Protein AF-A0AAD7PPI8-F1 (afdb_monomer_lite)

Foldseek 3Di:
DVPAAEEEEEAPPDPDDDDDPRYYYDHDDDDLPPVCPVVVLVVSVVVVLVVVVVVCVVDVDDQDAEDEDEPLDDDPDDPPVVCVVPVGYYYYYYYNPDPPDDND

pLDDT: mean 76.01, std 12.92, range [40.44, 92.88]

Sequence (104 aa):
MPQSNVVILTDPASDLSVQRNRVSVYPIRGEYSRDKLMLQRIRSYITFLERRLEEISQENGSITHYIFTDSDIAVVDNLGQIFHNYPNFHLALTFRNNKAQPLN

Structure (mmCIF, N/CA/C/O backbone):
data_AF-A0AAD7PPI8-F1
#
_entry.id   AF-A0AAD7PPI8-F1
#
loop_
_atom_site.group_PDB
_atom_site.id
_atom_site.type_symbol
_atom_site.label_atom_id
_atom_site.label_alt_id
_atom_site.label_comp_id
_atom_site.label_asym_id
_atom_site.label_entity_id
_atom_site.label_seq_id
_atom_site.pdbx_PDB_ins_code
_atom_site.Cartn_x
_atom_site.Cartn_y
_atom_site.Cartn_z
_atom_site.occupancy
_atom_site.B_iso_or_equiv
_atom_site.auth_seq_id
_atom_site.auth_comp_id
_atom_site.auth_asym_id
_atom_site.auth_atom_id
_atom_site.pdbx_PDB_model_num
ATOM 1 N N . MET A 1 1 ? -10.115 -12.299 6.519 1.00 57.16 1 MET A N 1
ATOM 2 C CA . MET A 1 1 ? -10.072 -11.023 7.267 1.00 57.16 1 MET A CA 1
ATOM 3 C C . MET A 1 1 ? -11.447 -10.356 7.227 1.00 57.16 1 MET A C 1
ATOM 5 O O . MET A 1 1 ? -11.746 -9.653 6.270 1.00 57.16 1 MET A O 1
ATOM 9 N N . PRO A 1 2 ? -12.335 -10.620 8.195 1.00 54.81 2 PRO A N 1
ATOM 10 C CA . PRO A 1 2 ? -13.723 -10.166 8.110 1.00 54.81 2 PRO A CA 1
ATOM 11 C C . PRO A 1 2 ? -13.949 -8.681 8.451 1.00 54.81 2 PRO A C 1
ATOM 13 O O . PRO A 1 2 ? -15.071 -8.224 8.253 1.00 54.81 2 PRO A O 1
ATOM 16 N N . GLN A 1 3 ? -12.938 -7.916 8.891 1.00 64.62 3 GLN A N 1
ATOM 17 C CA . GLN A 1 3 ? -13.056 -6.467 9.176 1.00 64.62 3 GLN A CA 1
ATOM 18 C C . GLN A 1 3 ? -11.930 -5.594 8.584 1.00 64.62 3 GLN A C 1
ATOM 20 O O . GLN A 1 3 ? -12.080 -4.380 8.482 1.00 64.62 3 GLN A O 1
ATOM 25 N N . SER A 1 4 ? -10.811 -6.180 8.156 1.00 69.44 4 SER A N 1
ATOM 26 C CA . SER A 1 4 ? -9.668 -5.422 7.636 1.00 69.44 4 SER A CA 1
ATOM 27 C C . SER A 1 4 ? -9.926 -4.866 6.233 1.00 69.44 4 SER A C 1
ATOM 29 O O . SER A 1 4 ? -10.425 -5.578 5.359 1.00 69.44 4 SER A O 1
ATOM 31 N N . ASN A 1 5 ? -9.515 -3.617 6.004 1.00 79.25 5 ASN A N 1
ATOM 32 C CA . ASN A 1 5 ? -9.344 -3.050 4.672 1.00 79.25 5 ASN A CA 1
ATOM 33 C C . ASN A 1 5 ? -7.941 -3.352 4.134 1.00 79.25 5 ASN A C 1
ATOM 35 O O . ASN A 1 5 ? -6.960 -3.396 4.884 1.00 79.25 5 ASN A O 1
ATOM 39 N N . VAL A 1 6 ? -7.868 -3.526 2.820 1.00 82.06 6 VAL A N 1
ATOM 40 C CA . VAL A 1 6 ? -6.633 -3.560 2.046 1.00 82.06 6 VAL A CA 1
ATOM 41 C C . VAL A 1 6 ? -6.403 -2.170 1.461 1.00 82.06 6 VAL A C 1
ATOM 43 O O . VAL A 1 6 ? -7.284 -1.575 0.838 1.00 82.06 6 VAL A O 1
ATOM 46 N N . VAL A 1 7 ? -5.205 -1.653 1.666 1.00 87.50 7 VAL A N 1
ATOM 47 C CA . VAL A 1 7 ? -4.736 -0.361 1.178 1.00 87.50 7 VAL A CA 1
ATOM 48 C C . VAL A 1 7 ? -3.619 -0.647 0.187 1.00 87.50 7 VAL A C 1
ATOM 50 O O . VAL A 1 7 ? -2.682 -1.361 0.518 1.00 87.50 7 VAL A O 1
ATOM 53 N N . ILE A 1 8 ? -3.703 -0.110 -1.021 1.00 88.00 8 ILE A N 1
ATOM 54 C CA . ILE A 1 8 ? -2.692 -0.283 -2.061 1.00 88.00 8 ILE A CA 1
ATOM 55 C C . ILE A 1 8 ? -1.987 1.053 -2.273 1.00 88.00 8 ILE A C 1
ATOM 57 O O . ILE A 1 8 ? -2.593 1.985 -2.787 1.00 88.00 8 ILE A O 1
ATOM 61 N N . LEU A 1 9 ? -0.714 1.146 -1.898 1.00 89.38 9 LEU A N 1
ATOM 62 C CA . LEU A 1 9 ? 0.134 2.303 -2.173 1.00 89.38 9 LEU A CA 1
ATOM 63 C C . LEU A 1 9 ? 0.753 2.139 -3.560 1.00 89.38 9 LEU A C 1
ATOM 65 O O . LEU A 1 9 ? 1.424 1.136 -3.818 1.00 89.38 9 LEU A O 1
ATOM 69 N N . THR A 1 10 ? 0.528 3.103 -4.448 1.00 87.81 10 THR A N 1
ATOM 70 C CA . THR A 1 10 ? 0.970 3.012 -5.846 1.00 87.81 10 THR A CA 1
ATOM 71 C C . THR A 1 10 ? 1.470 4.347 -6.384 1.00 87.81 10 THR A C 1
ATOM 73 O O . THR A 1 10 ? 1.228 5.403 -5.805 1.00 87.81 10 THR A O 1
ATOM 76 N N . ASP A 1 11 ? 2.162 4.293 -7.513 1.00 88.56 11 ASP A N 1
ATOM 77 C CA . ASP A 1 11 ? 2.527 5.465 -8.300 1.00 88.56 11 ASP A CA 1
ATOM 78 C C . ASP A 1 11 ? 1.261 6.134 -8.880 1.00 88.56 11 ASP A C 1
ATOM 80 O O . ASP A 1 11 ? 0.424 5.440 -9.467 1.00 88.56 11 ASP A O 1
ATOM 84 N N . PRO A 1 12 ? 1.099 7.463 -8.771 1.00 87.44 12 PRO A N 1
ATOM 85 C CA . PRO A 1 12 ? 0.020 8.199 -9.420 1.00 87.44 12 PRO A CA 1
ATOM 86 C C . PRO A 1 12 ? -0.065 7.989 -10.937 1.00 87.44 12 PRO A C 1
ATOM 88 O O . PRO A 1 12 ? -1.147 8.135 -11.494 1.00 87.44 12 PRO A O 1
ATOM 91 N N . ALA A 1 13 ? 1.049 7.664 -11.600 1.00 86.12 13 ALA A N 1
ATOM 92 C CA . ALA A 1 13 ? 1.084 7.354 -13.029 1.00 86.12 13 ALA A CA 1
ATOM 93 C C . ALA A 1 13 ? 0.671 5.905 -13.350 1.00 86.12 13 ALA A C 1
ATOM 95 O O . ALA A 1 13 ? 0.622 5.520 -14.518 1.00 86.12 13 ALA A O 1
ATOM 96 N N . SER A 1 14 ? 0.404 5.075 -12.336 1.00 79.75 14 SER A N 1
ATOM 97 C CA . SER A 1 14 ? -0.133 3.732 -12.545 1.00 79.75 14 SER A CA 1
ATOM 98 C C . SER A 1 14 ? -1.622 3.793 -12.900 1.00 79.75 14 SER A C 1
ATOM 100 O O . SER A 1 14 ? -2.416 4.375 -12.165 1.00 79.75 14 SER A O 1
ATOM 102 N N . ASP A 1 15 ? -2.030 3.106 -13.969 1.00 75.56 15 ASP A N 1
ATOM 103 C CA . ASP A 1 15 ? -3.448 2.907 -14.328 1.00 75.56 15 ASP A CA 1
ATOM 104 C C . ASP A 1 15 ? -4.143 1.861 -13.427 1.00 75.56 15 ASP A C 1
ATOM 106 O O . ASP A 1 15 ? -5.039 1.122 -13.849 1.00 75.56 15 ASP A O 1
ATOM 110 N N . LEU A 1 16 ? -3.709 1.737 -12.168 1.00 77.75 16 LEU A N 1
ATOM 111 C CA . LEU A 1 16 ? -4.231 0.735 -11.250 1.00 77.75 16 LEU A CA 1
ATOM 112 C C . LEU A 1 16 ? -5.616 1.151 -10.742 1.00 77.75 16 LEU A C 1
ATOM 114 O O . LEU A 1 16 ? -5.754 1.821 -9.719 1.00 77.75 16 LEU A O 1
ATOM 118 N N . SER A 1 17 ? -6.654 0.698 -11.441 1.00 74.56 17 SER A N 1
ATOM 119 C CA . SER A 1 17 ? -8.035 0.773 -10.967 1.00 74.56 17 SER A CA 1
ATOM 120 C C . SER A 1 17 ? -8.455 -0.563 -10.351 1.00 74.56 17 SER A C 1
ATOM 122 O O . SER A 1 17 ? -8.414 -1.615 -10.987 1.00 74.56 17 SER A O 1
ATOM 124 N N . VAL A 1 18 ? -8.844 -0.536 -9.075 1.00 78.38 18 VAL A N 1
ATOM 125 C CA . VAL A 1 18 ? -9.374 -1.710 -8.370 1.00 78.38 18 VAL A CA 1
ATOM 126 C C . VAL A 1 18 ? -10.710 -1.336 -7.748 1.00 78.38 18 VAL A C 1
ATOM 128 O O . VAL A 1 18 ? -10.766 -0.529 -6.826 1.00 78.38 18 VAL A O 1
ATOM 131 N N . GLN A 1 19 ? -11.788 -1.953 -8.231 1.00 73.06 19 GLN A N 1
ATOM 132 C CA . GLN A 1 19 ? -13.110 -1.871 -7.613 1.00 73.06 19 GLN A CA 1
ATOM 133 C C . GLN A 1 19 ? -13.412 -3.190 -6.905 1.00 73.06 19 GLN A C 1
ATOM 135 O O . GLN A 1 19 ? -13.925 -4.140 -7.495 1.00 73.06 19 GLN A O 1
ATOM 140 N N . ARG A 1 20 ? -13.034 -3.276 -5.628 1.00 79.56 20 ARG A N 1
ATOM 141 C CA . ARG A 1 20 ? -13.359 -4.406 -4.749 1.00 79.56 20 ARG A CA 1
ATOM 142 C C . ARG A 1 20 ? -13.736 -3.889 -3.369 1.00 79.56 20 ARG A C 1
ATOM 144 O O . ARG A 1 20 ? -13.143 -2.930 -2.883 1.00 79.56 20 ARG A O 1
ATOM 151 N N . ASN A 1 21 ? -14.697 -4.554 -2.726 1.00 76.69 21 ASN A N 1
ATOM 152 C CA . ASN A 1 21 ? -15.092 -4.215 -1.361 1.00 76.69 21 ASN A CA 1
ATOM 153 C C . ASN A 1 21 ? -13.877 -4.233 -0.431 1.00 76.69 21 ASN A C 1
ATOM 155 O O . ASN A 1 21 ? -13.109 -5.196 -0.439 1.00 76.69 21 ASN A O 1
ATOM 159 N N . ARG A 1 22 ? -13.747 -3.178 0.386 1.00 78.12 22 ARG A N 1
ATOM 160 C CA . ARG A 1 22 ? -12.677 -3.010 1.385 1.00 78.12 22 ARG A CA 1
ATOM 161 C C . ARG A 1 22 ? -11.266 -2.944 0.803 1.00 78.12 22 ARG A C 1
ATOM 163 O O . ARG A 1 22 ? -10.300 -3.137 1.534 1.00 78.12 22 ARG A O 1
ATOM 170 N N . VAL A 1 23 ? -11.134 -2.660 -0.492 1.00 84.06 23 VAL A N 1
ATOM 171 C CA . VAL A 1 23 ? -9.853 -2.341 -1.125 1.00 84.06 23 VAL A CA 1
ATOM 172 C C . VAL A 1 23 ? -9.848 -0.864 -1.487 1.00 84.06 23 VAL A C 1
ATOM 174 O O . VAL A 1 23 ? -10.814 -0.349 -2.040 1.00 84.06 23 VAL A O 1
ATOM 177 N N . SER A 1 24 ? -8.757 -0.182 -1.168 1.00 86.81 24 SER A N 1
ATOM 178 C CA . SER A 1 24 ? -8.571 1.243 -1.424 1.00 86.81 24 SER A CA 1
ATOM 179 C C . SER A 1 24 ? -7.204 1.474 -2.053 1.00 86.81 24 SER A C 1
ATOM 181 O O . SER A 1 24 ? -6.221 0.866 -1.636 1.00 86.81 24 SER A O 1
ATOM 183 N N . VAL A 1 25 ? -7.142 2.321 -3.079 1.00 86.62 25 VAL A N 1
ATOM 184 C CA . VAL A 1 25 ? -5.896 2.666 -3.773 1.00 86.62 25 VAL A CA 1
ATOM 185 C C . VAL A 1 25 ? -5.474 4.067 -3.347 1.00 86.62 25 VAL A C 1
ATOM 187 O O . VAL A 1 25 ? -6.271 5.001 -3.388 1.00 86.62 25 VAL A O 1
ATOM 190 N N . TYR A 1 26 ? -4.220 4.201 -2.937 1.00 88.50 26 TYR A N 1
ATOM 191 C CA . TYR A 1 26 ? -3.607 5.431 -2.464 1.00 88.50 26 TYR A CA 1
ATOM 192 C C . TYR A 1 26 ? -2.410 5.776 -3.355 1.00 88.50 26 TYR A C 1
ATOM 194 O O . TYR A 1 26 ? -1.340 5.176 -3.217 1.00 88.50 26 TYR A O 1
ATOM 202 N N . PRO A 1 27 ? -2.573 6.732 -4.283 1.00 89.38 27 PRO A N 1
ATOM 203 C CA . PRO A 1 27 ? -1.468 7.206 -5.098 1.00 89.38 27 PRO A CA 1
ATOM 204 C C . PRO A 1 27 ? -0.513 8.053 -4.245 1.00 89.38 27 PRO A C 1
ATOM 206 O O . PRO A 1 27 ? -0.937 9.007 -3.590 1.00 89.38 27 PRO A O 1
ATOM 209 N N . ILE A 1 28 ? 0.780 7.727 -4.265 1.00 89.81 28 ILE A N 1
ATOM 210 C CA . ILE A 1 28 ? 1.826 8.448 -3.533 1.00 89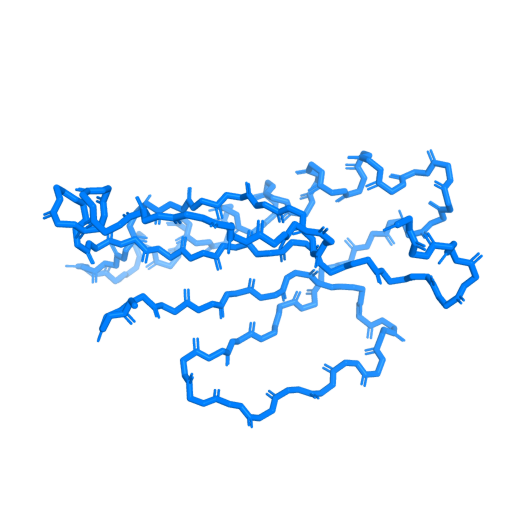.81 28 ILE A CA 1
ATOM 211 C C . ILE A 1 28 ? 2.868 8.966 -4.513 1.00 89.81 28 ILE A C 1
ATOM 213 O O . ILE A 1 28 ? 3.491 8.214 -5.250 1.00 89.81 28 ILE A O 1
ATOM 217 N N . ARG A 1 29 ? 3.084 10.281 -4.522 1.00 91.75 29 ARG A N 1
ATOM 218 C CA . ARG A 1 29 ? 4.102 10.889 -5.385 1.00 91.75 29 ARG A CA 1
ATOM 219 C C . ARG A 1 29 ? 5.506 10.466 -4.948 1.00 91.75 29 ARG A C 1
ATOM 221 O O . ARG A 1 29 ? 5.797 10.382 -3.757 1.00 91.75 29 ARG A O 1
ATOM 228 N N . GLY A 1 30 ? 6.394 10.277 -5.915 1.00 90.44 30 GLY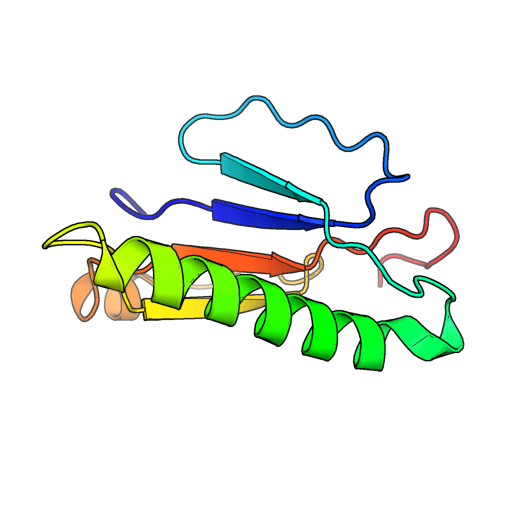 A N 1
ATOM 229 C CA . GLY A 1 30 ? 7.816 10.080 -5.660 1.00 90.44 30 GLY A CA 1
ATOM 230 C C . GLY A 1 30 ? 8.538 9.462 -6.846 1.00 90.44 30 GLY A C 1
ATOM 231 O O . GLY A 1 30 ? 8.082 9.581 -7.981 1.00 90.44 30 GLY A O 1
ATOM 232 N N . GLU A 1 31 ? 9.681 8.836 -6.580 1.00 90.00 31 GLU A N 1
ATOM 233 C CA . GLU A 1 31 ? 10.587 8.342 -7.615 1.00 90.00 31 GLU A CA 1
ATOM 234 C C . GLU A 1 31 ? 10.484 6.822 -7.756 1.00 90.00 31 GLU A C 1
ATOM 236 O O . GLU A 1 31 ? 11.027 6.060 -6.959 1.00 90.00 31 GLU A O 1
ATOM 241 N N . TYR A 1 32 ? 9.777 6.378 -8.793 1.00 87.00 32 TYR A N 1
ATOM 242 C CA . TYR A 1 32 ? 9.535 4.960 -9.073 1.00 87.00 32 TYR A CA 1
ATOM 243 C C . TYR A 1 32 ? 10.546 4.359 -10.064 1.00 87.00 32 TYR A C 1
ATOM 245 O O . TYR A 1 32 ? 10.291 3.316 -10.672 1.00 87.00 32 TYR A O 1
ATOM 253 N N . SER A 1 33 ? 11.717 4.989 -10.226 1.00 86.06 33 SER A N 1
ATOM 254 C CA . SER A 1 33 ? 12.809 4.394 -10.998 1.00 86.06 33 SER A CA 1
ATOM 255 C C . SER A 1 33 ? 13.274 3.096 -10.332 1.00 86.06 33 SER A C 1
ATOM 257 O O . SER A 1 33 ? 13.239 2.938 -9.108 1.00 86.06 33 SER A O 1
ATOM 259 N N . ARG A 1 34 ? 13.700 2.128 -11.148 1.00 81.56 34 ARG A N 1
ATOM 260 C CA . ARG A 1 34 ? 13.982 0.754 -10.701 1.00 81.56 34 ARG A CA 1
ATOM 261 C C . ARG A 1 34 ? 14.993 0.688 -9.551 1.00 81.56 34 ARG A C 1
ATOM 263 O O . ARG A 1 34 ? 14.833 -0.129 -8.650 1.00 81.56 34 ARG A O 1
ATOM 270 N N . ASP A 1 35 ? 16.010 1.539 -9.579 1.00 85.62 35 ASP A N 1
ATOM 271 C CA . ASP A 1 35 ? 17.074 1.633 -8.576 1.00 85.62 35 ASP A CA 1
ATOM 272 C C . ASP A 1 35 ? 16.631 2.321 -7.270 1.00 85.62 35 ASP A C 1
ATOM 274 O O . ASP A 1 35 ? 17.315 2.212 -6.252 1.00 85.62 35 ASP A O 1
ATOM 278 N N . LYS A 1 36 ? 15.473 2.994 -7.268 1.00 87.50 36 LYS A N 1
ATOM 279 C CA . LYS A 1 36 ? 14.942 3.744 -6.121 1.00 87.50 36 LYS A CA 1
ATOM 280 C C . LYS A 1 36 ? 13.733 3.097 -5.459 1.00 87.50 36 LYS A C 1
ATOM 282 O O . LYS A 1 36 ? 13.344 3.545 -4.384 1.00 87.50 36 LYS A O 1
ATOM 287 N N . LEU A 1 37 ? 13.178 2.017 -6.016 1.00 85.00 37 LEU A N 1
ATOM 288 C CA . LEU A 1 37 ? 11.930 1.405 -5.534 1.00 85.00 37 LEU A CA 1
ATOM 289 C C . LEU A 1 37 ? 11.935 1.048 -4.041 1.00 85.00 37 LEU A C 1
ATOM 291 O O . LEU A 1 37 ? 10.939 1.283 -3.364 1.00 85.00 37 LEU A O 1
ATOM 295 N N . MET A 1 38 ? 13.044 0.534 -3.498 1.00 84.94 38 MET A N 1
ATOM 296 C CA . MET A 1 38 ? 13.136 0.215 -2.064 1.00 84.94 38 MET A CA 1
ATOM 297 C C . MET A 1 38 ? 13.059 1.468 -1.185 1.00 84.94 38 MET A C 1
ATOM 299 O O . MET A 1 38 ? 12.377 1.478 -0.161 1.00 84.94 38 MET A O 1
ATOM 303 N N . LEU A 1 39 ? 13.725 2.546 -1.601 1.00 89.31 39 LEU A N 1
ATOM 304 C CA . LEU A 1 39 ? 13.673 3.820 -0.892 1.00 89.31 39 LEU A CA 1
ATOM 305 C C . LEU A 1 39 ? 12.295 4.473 -1.047 1.00 89.31 39 LEU A C 1
ATOM 307 O O . LEU A 1 39 ? 11.729 4.960 -0.070 1.00 89.31 39 LEU A O 1
ATOM 311 N N . GLN A 1 40 ? 11.734 4.443 -2.256 1.00 89.00 40 GLN A N 1
ATOM 312 C CA . GLN A 1 40 ? 10.401 4.960 -2.543 1.00 89.00 40 GLN A CA 1
ATOM 313 C C . GLN A 1 40 ? 9.321 4.209 -1.764 1.00 89.00 40 GLN A C 1
ATOM 315 O O . GLN A 1 40 ? 8.360 4.823 -1.306 1.00 89.00 40 GLN A O 1
ATOM 320 N N . ARG A 1 41 ? 9.493 2.904 -1.542 1.00 86.38 41 ARG A N 1
ATOM 321 C CA . ARG A 1 41 ? 8.620 2.092 -0.690 1.00 86.38 41 ARG A CA 1
ATOM 322 C C . ARG A 1 41 ? 8.597 2.607 0.747 1.00 86.38 41 ARG A C 1
ATOM 324 O O . ARG A 1 41 ? 7.519 2.866 1.272 1.00 86.38 41 ARG A O 1
ATOM 331 N N . ILE A 1 42 ? 9.764 2.809 1.362 1.00 90.00 42 ILE A N 1
ATOM 332 C CA . ILE A 1 42 ? 9.857 3.340 2.734 1.00 90.00 42 ILE A CA 1
ATOM 333 C C . ILE A 1 42 ? 9.244 4.743 2.807 1.00 90.00 42 ILE A C 1
ATOM 335 O O . ILE A 1 42 ? 8.449 5.017 3.702 1.00 90.00 42 ILE A O 1
ATOM 339 N N . ARG A 1 43 ? 9.542 5.608 1.828 1.00 92.25 43 ARG A N 1
ATOM 340 C CA . ARG A 1 43 ? 8.926 6.942 1.720 1.00 92.25 43 ARG A CA 1
ATOM 341 C C . ARG A 1 43 ? 7.405 6.860 1.625 1.00 92.25 43 ARG A C 1
ATOM 343 O O . ARG A 1 43 ? 6.715 7.601 2.310 1.00 92.25 43 ARG A O 1
ATOM 350 N N . SER A 1 44 ? 6.893 5.913 0.843 1.00 90.88 44 SER A N 1
ATOM 351 C CA . SER A 1 44 ? 5.456 5.680 0.697 1.00 90.88 44 SER A CA 1
ATOM 352 C C . SER A 1 44 ? 4.803 5.272 2.016 1.00 90.88 44 SER A C 1
ATOM 354 O O . SER A 1 44 ? 3.735 5.780 2.345 1.00 90.88 44 SER A O 1
ATOM 356 N N . TYR A 1 45 ? 5.451 4.408 2.803 1.00 91.31 45 TYR A N 1
ATOM 357 C CA . TYR A 1 45 ? 4.958 4.042 4.132 1.00 91.31 45 TYR A CA 1
ATOM 358 C C . TYR A 1 45 ? 4.925 5.234 5.085 1.00 91.31 45 TYR A C 1
ATOM 360 O O . TYR A 1 45 ? 3.920 5.424 5.762 1.00 91.31 45 TYR A O 1
ATOM 368 N N . ILE A 1 46 ? 5.974 6.059 5.097 1.00 92.06 46 ILE A N 1
ATOM 369 C CA . ILE A 1 46 ? 6.031 7.264 5.934 1.00 92.06 46 ILE A CA 1
ATOM 370 C C . ILE A 1 46 ? 4.899 8.225 5.556 1.00 92.06 46 ILE A C 1
ATOM 372 O O . ILE A 1 46 ? 4.076 8.544 6.405 1.00 92.06 46 ILE A O 1
ATOM 376 N N . THR A 1 47 ? 4.783 8.596 4.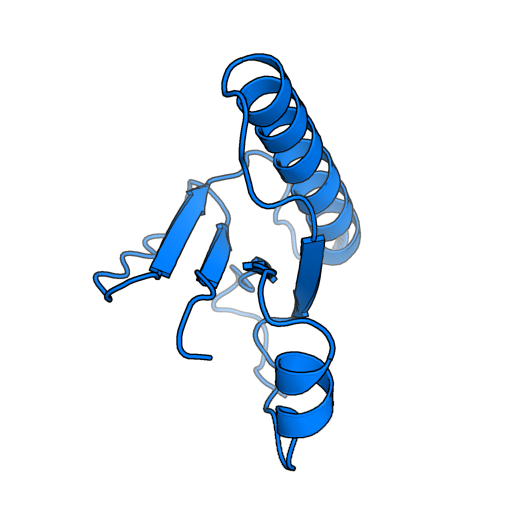277 1.00 92.88 47 THR A N 1
ATOM 377 C CA . THR A 1 47 ? 3.733 9.513 3.801 1.00 92.88 47 THR A CA 1
ATOM 378 C C . THR A 1 47 ? 2.327 8.984 4.082 1.00 92.88 47 THR A C 1
ATOM 380 O O . THR A 1 47 ? 1.426 9.744 4.434 1.00 92.88 47 THR A O 1
ATOM 383 N N . PHE A 1 48 ? 2.116 7.674 3.939 1.00 91.06 48 PHE A N 1
ATOM 384 C CA . PHE A 1 48 ? 0.845 7.054 4.295 1.00 91.06 48 PHE A CA 1
ATOM 385 C C . PHE A 1 48 ? 0.552 7.178 5.795 1.00 91.06 48 PHE A C 1
ATOM 387 O O . PHE A 1 48 ? -0.551 7.574 6.165 1.00 91.06 48 PHE A O 1
ATOM 394 N N . LEU A 1 49 ? 1.523 6.856 6.653 1.00 90.50 49 LEU A N 1
ATOM 395 C CA . LEU A 1 49 ? 1.360 6.910 8.106 1.00 90.50 49 LEU A CA 1
ATOM 396 C C . LEU A 1 49 ? 1.152 8.336 8.619 1.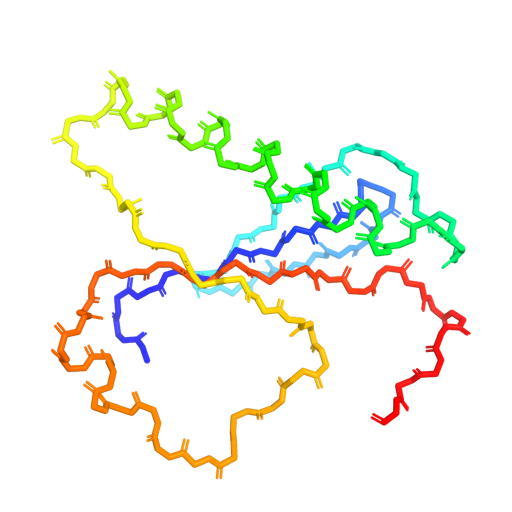00 90.50 49 LEU A C 1
ATOM 398 O O . LEU A 1 49 ? 0.311 8.525 9.491 1.00 90.50 49 LEU A O 1
ATOM 402 N N . GLU A 1 50 ? 1.853 9.328 8.067 1.00 91.62 50 GLU A N 1
ATOM 403 C CA . GLU A 1 50 ? 1.662 10.748 8.396 1.00 91.62 50 GLU A CA 1
ATOM 404 C C . GLU A 1 50 ? 0.220 11.185 8.119 1.00 91.62 50 GLU A C 1
ATOM 406 O O . GLU A 1 50 ? -0.456 11.706 9.004 1.00 91.62 50 GLU A O 1
ATOM 411 N N . ARG A 1 51 ? -0.302 10.869 6.928 1.00 88.69 51 ARG A N 1
ATOM 412 C CA . ARG A 1 51 ? -1.689 11.185 6.570 1.00 88.69 51 ARG A CA 1
ATOM 413 C C . ARG A 1 51 ? -2.696 10.469 7.466 1.00 88.69 51 ARG A C 1
ATOM 415 O O . ARG A 1 51 ? -3.687 11.063 7.878 1.00 88.69 51 ARG A O 1
ATOM 422 N N . ARG A 1 52 ? -2.451 9.194 7.786 1.00 86.19 52 ARG A N 1
ATOM 423 C CA . ARG A 1 52 ? -3.308 8.461 8.726 1.00 86.19 52 ARG A CA 1
ATOM 424 C C . ARG A 1 52 ? -3.287 9.104 10.102 1.00 86.19 52 ARG A C 1
ATOM 426 O O . ARG A 1 52 ? -4.352 9.263 10.675 1.00 86.19 52 ARG A O 1
ATOM 433 N N . LEU A 1 53 ? -2.121 9.504 10.608 1.00 86.62 53 LEU A N 1
ATOM 434 C CA . LEU A 1 53 ? -1.986 10.163 11.907 1.00 86.62 53 LEU A CA 1
ATOM 435 C C . LEU A 1 53 ? -2.818 11.451 11.987 1.00 86.62 53 LEU A C 1
ATOM 437 O O . LEU A 1 53 ? -3.478 11.685 13.001 1.00 86.62 53 LEU A O 1
ATOM 441 N N . GLU A 1 54 ? -2.835 12.251 10.919 1.00 86.12 54 GLU A N 1
ATOM 442 C CA . GLU A 1 54 ? -3.691 13.440 10.819 1.00 86.12 54 GLU A CA 1
ATOM 443 C C . GLU A 1 54 ? -5.182 13.073 10.890 1.00 86.12 54 GLU A C 1
ATOM 445 O O . GLU A 1 54 ? -5.921 13.677 11.665 1.00 86.12 54 GLU A O 1
ATOM 450 N N . GLU A 1 55 ? -5.614 12.044 10.151 1.00 83.38 55 GLU A N 1
ATOM 451 C CA . GLU A 1 55 ? -6.998 11.540 10.164 1.00 83.38 55 GLU A CA 1
ATOM 452 C C . GLU A 1 55 ? -7.409 11.031 11.560 1.00 83.38 55 GLU A C 1
ATOM 454 O O . GLU A 1 55 ? -8.482 11.377 12.050 1.00 83.38 55 GLU A O 1
ATOM 459 N N . ILE A 1 56 ? -6.542 10.274 12.250 1.00 81.62 56 ILE A N 1
ATOM 460 C CA . ILE A 1 56 ? -6.790 9.801 13.630 1.00 81.62 56 ILE A CA 1
ATOM 461 C C . ILE A 1 56 ? -6.932 10.977 14.596 1.00 81.62 56 ILE A C 1
ATOM 463 O O . ILE A 1 56 ? -7.758 10.947 15.502 1.00 81.62 56 ILE A O 1
ATOM 467 N N . SER A 1 57 ? -6.123 12.018 14.411 1.00 76.06 57 SER A N 1
ATOM 468 C CA . SER A 1 57 ? -6.155 13.194 15.282 1.00 76.06 57 SER A CA 1
ATOM 469 C C . SER A 1 57 ? -7.446 14.004 15.120 1.00 76.06 57 SER A C 1
ATOM 471 O O . SER A 1 57 ? -7.811 14.754 16.024 1.00 76.06 57 SER A O 1
ATOM 473 N N . GLN A 1 58 ? -8.134 13.859 13.983 1.00 75.44 58 GLN A N 1
ATOM 474 C CA . GLN A 1 58 ? -9.403 14.527 13.688 1.00 75.44 58 GLN A CA 1
ATOM 475 C C . GLN A 1 58 ? -10.636 13.656 13.989 1.00 75.44 58 GLN A C 1
ATOM 477 O O . GLN A 1 58 ? -11.687 14.199 14.328 1.00 75.44 58 GLN A O 1
ATOM 482 N N . GLU A 1 59 ? -10.526 12.325 13.908 1.00 67.00 59 GLU A N 1
ATOM 483 C CA . GLU A 1 59 ? -11.637 11.386 14.106 1.00 67.00 59 GLU A CA 1
ATOM 484 C C . GLU A 1 59 ? -11.387 10.425 15.280 1.00 67.00 59 GLU A C 1
ATOM 486 O O . GLU A 1 59 ? -10.446 9.633 15.293 1.00 67.00 59 GLU A O 1
ATOM 491 N N . ASN A 1 60 ? -12.292 10.456 16.264 1.00 53.72 60 ASN A N 1
ATOM 492 C CA . ASN A 1 60 ? -12.160 9.843 17.594 1.00 53.72 60 ASN A CA 1
ATOM 493 C C . ASN A 1 60 ? -12.293 8.296 17.631 1.00 53.72 60 ASN A C 1
ATOM 495 O O . ASN A 1 60 ? -12.910 7.739 18.540 1.00 53.72 60 ASN A O 1
ATOM 499 N N . GLY A 1 61 ? -11.749 7.576 16.645 1.00 58.28 61 GLY A N 1
ATOM 500 C CA . GLY A 1 61 ? -11.840 6.116 16.581 1.00 58.28 61 GLY A CA 1
ATOM 501 C C . GLY A 1 61 ? -11.455 5.528 15.229 1.00 58.28 61 GLY A C 1
ATOM 502 O O . GLY A 1 61 ? -12.302 4.969 14.537 1.00 58.28 61 GLY A O 1
ATOM 503 N N . SER A 1 62 ? -10.181 5.622 14.857 1.00 66.25 62 SER A N 1
ATOM 504 C CA . SER A 1 62 ? -9.659 5.010 13.632 1.00 66.25 62 SER A CA 1
ATOM 505 C C . SER A 1 62 ? -8.631 3.911 13.920 1.00 66.25 62 SER A C 1
ATOM 507 O O . SER A 1 62 ? -8.061 3.800 15.007 1.00 66.25 62 SER A O 1
ATOM 509 N N . ILE A 1 63 ? -8.450 3.019 12.943 1.00 66.38 63 ILE A N 1
ATOM 510 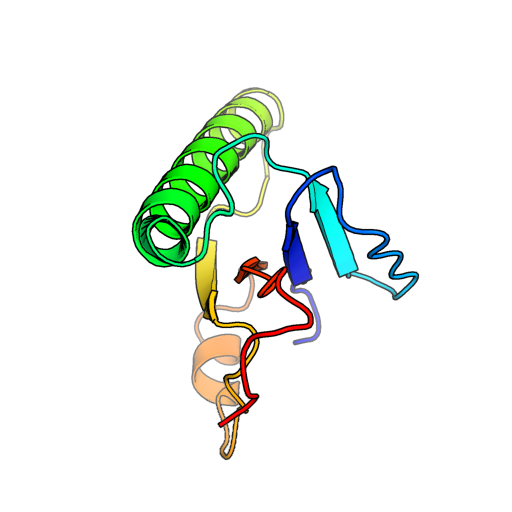C CA . ILE A 1 63 ? -7.562 1.858 13.040 1.00 66.38 63 ILE A CA 1
ATOM 511 C C . ILE A 1 63 ? -6.101 2.322 13.072 1.00 66.38 63 ILE A C 1
ATOM 513 O O . ILE A 1 63 ? -5.621 2.989 12.158 1.00 66.38 63 ILE A O 1
ATOM 517 N N . THR A 1 64 ? -5.385 1.920 14.122 1.00 73.25 64 THR A N 1
ATOM 518 C CA . THR A 1 64 ? -3.996 2.328 14.402 1.00 73.25 64 THR A CA 1
ATOM 519 C C . THR A 1 64 ? -2.949 1.283 14.013 1.00 73.25 64 THR A C 1
ATOM 521 O O . THR A 1 64 ? -1.753 1.558 14.069 1.00 73.25 64 THR A O 1
ATOM 524 N N . HIS A 1 65 ? -3.374 0.082 13.617 1.00 77.94 65 HIS A N 1
ATOM 525 C CA . HIS A 1 65 ? -2.474 -1.037 13.342 1.00 77.94 65 HIS A CA 1
ATOM 526 C C . HIS A 1 65 ? -2.414 -1.316 11.841 1.00 77.94 65 HIS A C 1
ATOM 528 O O . HIS A 1 65 ? -3.442 -1.575 11.210 1.00 77.94 65 HIS A O 1
ATOM 534 N N . TYR A 1 66 ? -1.201 -1.304 11.287 1.00 82.38 66 TYR A N 1
ATOM 535 C CA . TYR A 1 66 ? -0.941 -1.534 9.869 1.00 82.38 66 TYR A CA 1
ATOM 536 C C . TYR A 1 66 ? 0.108 -2.628 9.686 1.00 82.38 66 TYR A C 1
ATOM 538 O O . TYR A 1 66 ? 1.149 -2.611 10.339 1.00 82.38 66 TYR A O 1
ATOM 546 N N . ILE A 1 67 ? -0.153 -3.563 8.775 1.00 82.38 67 ILE A N 1
ATOM 547 C CA . ILE A 1 67 ? 0.851 -4.517 8.294 1.00 82.38 67 ILE A CA 1
ATOM 548 C C . ILE A 1 67 ? 1.316 -4.034 6.926 1.00 82.38 67 ILE A C 1
ATOM 550 O O . ILE A 1 67 ? 0.497 -3.899 6.018 1.00 82.38 67 ILE A O 1
ATOM 554 N N . PHE A 1 68 ? 2.616 -3.790 6.786 1.00 85.38 68 PHE A N 1
ATOM 555 C CA . PHE A 1 68 ? 3.234 -3.450 5.510 1.00 85.38 68 PHE A CA 1
ATOM 556 C C . PHE A 1 68 ? 3.818 -4.699 4.869 1.00 85.38 68 PHE A C 1
ATOM 558 O O . PHE A 1 68 ? 4.630 -5.389 5.481 1.00 85.38 68 PHE A O 1
ATOM 565 N N . THR A 1 69 ? 3.408 -4.989 3.640 1.00 81.50 69 THR A N 1
ATOM 566 C CA . THR A 1 69 ? 3.898 -6.156 2.905 1.00 81.50 69 THR A CA 1
ATOM 567 C C . THR A 1 69 ? 4.066 -5.843 1.425 1.00 81.50 69 THR A C 1
ATOM 569 O O . THR A 1 69 ? 3.471 -4.905 0.881 1.00 81.50 69 THR A O 1
ATOM 572 N N . ASP A 1 70 ? 4.893 -6.652 0.777 1.00 75.94 70 ASP A N 1
ATOM 573 C CA . ASP A 1 70 ? 5.130 -6.587 -0.655 1.00 75.94 70 ASP A CA 1
ATOM 574 C C . ASP A 1 70 ? 3.957 -7.195 -1.432 1.00 75.94 70 ASP A C 1
ATOM 576 O O . ASP A 1 70 ? 3.246 -8.073 -0.937 1.00 75.94 70 ASP A O 1
ATOM 580 N N . SER A 1 71 ? 3.757 -6.724 -2.667 1.00 70.12 71 SER A N 1
ATOM 581 C CA . SER A 1 71 ? 2.687 -7.202 -3.548 1.00 70.12 71 SER A CA 1
ATOM 582 C C . SER A 1 71 ? 2.905 -8.611 -4.104 1.00 70.12 71 SER A C 1
ATOM 584 O O . SER A 1 71 ? 1.954 -9.201 -4.604 1.00 70.12 71 SER A O 1
ATOM 586 N N . ASP A 1 72 ? 4.133 -9.132 -4.076 1.00 68.81 72 ASP A N 1
ATOM 587 C CA . ASP A 1 72 ? 4.497 -10.465 -4.580 1.00 68.81 72 ASP A CA 1
ATOM 588 C C . ASP A 1 72 ? 4.577 -11.534 -3.479 1.00 68.81 72 ASP A C 1
ATOM 590 O O . ASP A 1 72 ? 5.131 -12.607 -3.689 1.00 68.81 72 ASP A O 1
ATOM 594 N N . ILE A 1 73 ? 4.004 -11.267 -2.302 1.00 71.50 73 ILE A N 1
ATOM 595 C CA . ILE A 1 73 ? 3.913 -12.248 -1.218 1.00 71.50 73 ILE A CA 1
ATOM 596 C C . ILE A 1 73 ? 2.578 -12.992 -1.303 1.00 71.50 73 ILE A C 1
ATOM 598 O O . ILE A 1 73 ? 1.508 -12.385 -1.365 1.00 71.50 73 ILE A O 1
ATOM 602 N N . ALA A 1 74 ? 2.642 -14.322 -1.246 1.00 72.44 74 ALA A N 1
ATOM 603 C CA . ALA A 1 74 ? 1.485 -15.191 -1.079 1.00 72.44 74 ALA A CA 1
ATOM 604 C C . ALA A 1 74 ? 1.449 -15.758 0.345 1.00 72.44 74 ALA A C 1
ATOM 606 O O . ALA A 1 74 ? 2.461 -16.204 0.885 1.00 72.44 74 ALA A O 1
ATOM 607 N N . VAL A 1 75 ? 0.264 -15.770 0.953 1.00 71.75 75 VAL A N 1
ATOM 608 C CA . VAL A 1 75 ? 0.038 -16.447 2.233 1.00 71.75 75 VAL A CA 1
ATOM 609 C C . VAL A 1 75 ? -0.199 -17.927 1.945 1.00 71.75 75 VAL A C 1
ATOM 611 O O . VAL A 1 75 ? -1.211 -18.277 1.342 1.00 71.75 75 VAL A O 1
ATOM 614 N N . VAL A 1 76 ? 0.743 -18.779 2.349 1.00 74.88 76 VAL A N 1
ATOM 615 C CA . VAL A 1 76 ? 0.722 -20.225 2.052 1.00 74.88 76 VAL A CA 1
ATOM 616 C C . VAL A 1 76 ? 0.181 -21.090 3.196 1.00 74.88 76 VAL A C 1
ATOM 618 O O . VAL A 1 76 ? -0.069 -22.271 2.985 1.00 74.88 76 VAL A O 1
ATOM 621 N N . ASP A 1 77 ? -0.027 -20.515 4.385 1.00 77.12 77 ASP A N 1
ATOM 622 C CA . ASP A 1 77 ? -0.545 -21.222 5.563 1.00 77.12 77 ASP A CA 1
ATOM 623 C C . ASP A 1 77 ? -1.389 -20.292 6.465 1.00 77.12 77 ASP A C 1
ATOM 625 O O . ASP A 1 77 ? -1.566 -19.100 6.195 1.00 77.12 77 ASP A O 1
ATOM 629 N N . ASN A 1 78 ? -1.960 -20.843 7.533 1.00 75.19 78 ASN A N 1
ATOM 630 C CA . ASN A 1 78 ? -2.956 -20.217 8.382 1.00 75.19 78 ASN A CA 1
ATOM 631 C C . ASN A 1 78 ? -2.394 -19.058 9.226 1.00 75.19 78 ASN A C 1
ATOM 633 O O . ASN A 1 78 ? -1.794 -19.252 10.280 1.00 75.19 78 ASN A O 1
ATOM 637 N N . LEU A 1 79 ? -2.715 -17.826 8.827 1.00 73.75 79 LEU A N 1
ATOM 638 C CA . LEU A 1 79 ? -2.506 -16.615 9.636 1.00 73.75 79 LEU A CA 1
ATOM 639 C C . LEU A 1 79 ? -3.687 -16.294 10.574 1.00 73.75 79 LEU A C 1
ATOM 641 O O . LEU A 1 79 ? -3.722 -15.241 11.210 1.00 73.75 79 LEU A O 1
ATOM 645 N N . GLY A 1 80 ? -4.678 -17.182 10.669 1.00 71.31 80 GLY A N 1
ATOM 646 C CA . GLY A 1 80 ? -5.922 -16.972 11.407 1.00 71.31 80 GLY A CA 1
ATOM 647 C C . GLY A 1 80 ? -5.721 -16.657 12.886 1.00 71.31 80 GLY A C 1
ATOM 648 O O . GLY A 1 80 ? -6.464 -15.845 13.426 1.00 71.31 80 GLY A O 1
ATOM 649 N N . GLN A 1 81 ? -4.686 -17.210 13.526 1.00 74.56 81 GLN A N 1
ATOM 650 C CA . GLN A 1 81 ? -4.376 -16.920 14.929 1.00 74.56 81 GLN A CA 1
ATOM 651 C C . GLN A 1 81 ? -3.941 -15.462 15.143 1.00 74.56 81 GLN A C 1
ATOM 653 O O . GLN A 1 81 ? -4.339 -14.843 16.126 1.00 74.56 81 GLN A O 1
ATOM 658 N N . ILE A 1 82 ? -3.197 -14.877 14.196 1.00 72.56 82 ILE A N 1
ATOM 659 C CA . ILE A 1 82 ? -2.826 -13.455 14.240 1.00 72.56 82 ILE A CA 1
ATOM 660 C C . ILE A 1 82 ? -4.094 -12.604 14.166 1.00 72.56 82 ILE A C 1
ATOM 662 O O . ILE A 1 82 ? -4.267 -11.681 14.951 1.00 72.56 82 ILE A O 1
ATOM 666 N N . PHE A 1 83 ? -5.021 -12.948 13.274 1.00 71.69 83 PHE A N 1
ATOM 667 C CA . PHE A 1 83 ? -6.262 -12.188 13.101 1.00 71.69 83 PHE A CA 1
ATOM 668 C C . PHE A 1 83 ? -7.271 -12.412 14.229 1.00 71.69 83 PHE A C 1
ATOM 670 O O . PHE A 1 83 ? -8.117 -11.555 14.466 1.00 71.69 83 PHE A O 1
ATOM 677 N N . HIS A 1 84 ? -7.187 -13.546 14.923 1.00 73.62 84 HIS A N 1
ATOM 678 C CA . HIS A 1 84 ? -7.948 -13.802 16.139 1.00 73.62 84 HIS A CA 1
ATOM 679 C C . HIS A 1 84 ? -7.441 -12.937 17.297 1.00 73.62 84 HIS A C 1
ATOM 681 O O . HIS A 1 84 ? -8.234 -12.285 17.970 1.00 73.62 84 HIS A O 1
ATOM 687 N N . ASN A 1 85 ? 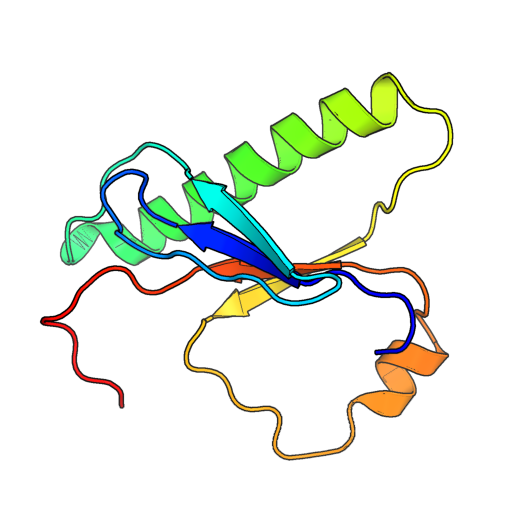-6.120 -12.883 17.486 1.00 75.62 85 ASN A N 1
ATOM 688 C CA . ASN A 1 85 ? -5.493 -12.112 18.561 1.00 75.62 85 ASN A CA 1
ATOM 689 C C . ASN A 1 85 ? -5.530 -10.598 18.296 1.00 75.62 85 ASN A C 1
ATOM 691 O O . ASN A 1 85 ? -5.594 -9.804 19.232 1.00 75.62 85 ASN A O 1
ATOM 695 N N . TYR A 1 86 ? -5.513 -10.202 17.022 1.00 72.25 86 TYR A N 1
ATOM 696 C CA . TYR A 1 86 ? -5.507 -8.814 16.568 1.00 72.25 86 TYR A CA 1
ATOM 697 C C . TYR A 1 86 ? -6.590 -8.627 15.495 1.00 72.25 86 TYR A C 1
ATOM 699 O O . TYR A 1 86 ? -6.295 -8.677 14.304 1.00 72.25 86 TYR A O 1
ATOM 707 N N . PRO A 1 87 ? -7.864 -8.436 15.875 1.00 67.44 87 PRO A N 1
ATOM 708 C CA . PRO A 1 87 ? -8.965 -8.375 14.910 1.00 67.44 87 PRO A CA 1
ATOM 709 C C . PRO A 1 87 ? -9.064 -7.041 14.145 1.00 67.44 87 PRO A C 1
ATOM 711 O O . PRO A 1 87 ? -9.664 -7.001 13.070 1.00 67.44 87 PRO A O 1
ATOM 714 N N . ASN A 1 88 ? -8.460 -5.963 14.662 1.00 68.69 88 ASN A N 1
ATOM 715 C CA . ASN A 1 88 ? -8.605 -4.594 14.149 1.00 68.69 88 ASN A CA 1
ATOM 716 C C . ASN A 1 88 ? -7.282 -4.038 13.596 1.00 68.69 88 ASN A C 1
ATOM 718 O O . ASN A 1 88 ? -6.610 -3.237 14.245 1.00 68.69 88 ASN A O 1
ATOM 722 N N . PHE A 1 89 ? -6.916 -4.446 12.382 1.00 62.00 89 PHE A N 1
ATOM 723 C CA . PHE A 1 89 ? -5.767 -3.900 11.651 1.00 62.00 89 PHE A CA 1
ATOM 724 C C . PHE A 1 89 ? -6.084 -3.752 10.158 1.00 62.00 89 PHE A C 1
ATOM 726 O O . PHE A 1 89 ? -6.995 -4.394 9.619 1.00 62.00 89 PHE A O 1
ATOM 733 N N . HIS A 1 90 ? -5.317 -2.906 9.480 1.00 65.19 90 HIS A N 1
ATOM 734 C CA . HIS A 1 90 ? -5.350 -2.729 8.033 1.00 65.19 90 HIS A CA 1
ATOM 735 C C . HIS A 1 90 ? -4.091 -3.293 7.382 1.00 65.19 90 HIS A C 1
ATOM 737 O O . HIS A 1 90 ? -2.998 -3.241 7.942 1.00 65.19 90 HIS A O 1
ATOM 743 N N . LEU A 1 91 ? -4.248 -3.851 6.185 1.00 62.84 91 LEU A N 1
ATOM 744 C CA . LEU A 1 91 ? -3.127 -4.349 5.398 1.00 62.84 91 LEU A CA 1
ATOM 745 C C . LEU A 1 91 ? -2.759 -3.286 4.367 1.00 62.84 91 LEU A C 1
ATOM 747 O O . LEU A 1 91 ? -3.561 -2.991 3.485 1.00 62.84 91 LEU A O 1
ATOM 751 N N . ALA A 1 92 ? -1.564 -2.718 4.480 1.00 61.56 92 ALA A N 1
ATOM 752 C CA . ALA A 1 92 ? -1.020 -1.781 3.512 1.00 61.56 92 ALA A CA 1
ATOM 753 C C . ALA A 1 92 ? -0.016 -2.504 2.606 1.00 61.56 92 ALA A C 1
ATOM 755 O O . ALA A 1 92 ? 1.036 -2.975 3.031 1.00 61.56 92 ALA A O 1
ATOM 756 N N . LEU A 1 93 ? -0.369 -2.604 1.335 1.00 63.84 93 LEU A N 1
ATOM 757 C CA . LEU A 1 93 ? 0.420 -3.215 0.281 1.00 63.84 93 LEU A CA 1
ATOM 758 C C . LEU A 1 93 ? 1.158 -2.114 -0.467 1.00 63.84 93 LEU A C 1
ATOM 760 O O . LEU A 1 93 ? 0.536 -1.128 -0.862 1.00 63.84 93 LEU A O 1
ATOM 764 N N . THR A 1 94 ? 2.449 -2.288 -0.739 1.00 58.62 94 THR A N 1
ATOM 765 C CA . THR A 1 94 ? 3.075 -1.512 -1.818 1.00 58.62 94 THR A CA 1
ATOM 766 C C . THR A 1 94 ? 2.972 -2.275 -3.117 1.00 58.62 94 THR A C 1
ATOM 768 O O . THR A 1 94 ? 3.478 -3.389 -3.246 1.00 58.62 94 THR A O 1
ATOM 771 N N . PHE A 1 95 ? 2.284 -1.673 -4.084 1.00 55.34 95 PHE A N 1
ATOM 772 C CA . PHE A 1 95 ? 2.149 -2.253 -5.406 1.00 55.34 95 PHE A CA 1
ATOM 773 C C . PHE A 1 95 ? 3.426 -2.007 -6.203 1.00 55.34 95 PHE A C 1
ATOM 775 O O . PHE A 1 95 ? 3.895 -0.874 -6.331 1.00 55.34 95 PHE A O 1
ATOM 782 N N . ARG A 1 96 ? 4.001 -3.081 -6.744 1.00 57.19 96 ARG A N 1
ATOM 783 C CA . ARG A 1 96 ? 5.120 -2.995 -7.683 1.00 57.19 96 ARG A CA 1
ATOM 784 C C . ARG A 1 96 ? 4.645 -2.355 -8.987 1.00 57.19 96 ARG A C 1
ATOM 786 O O . ARG A 1 96 ? 3.976 -3.000 -9.787 1.00 57.19 96 ARG A O 1
ATOM 793 N N . ASN A 1 97 ? 5.009 -1.094 -9.212 1.00 51.78 97 ASN A N 1
ATOM 794 C CA . ASN A 1 97 ? 4.625 -0.350 -10.412 1.00 51.78 97 ASN A CA 1
ATOM 795 C C . ASN A 1 97 ? 5.680 -0.392 -11.529 1.00 51.78 97 ASN A C 1
ATOM 797 O O . ASN A 1 97 ? 6.075 0.644 -12.055 1.00 51.78 97 ASN A O 1
ATOM 801 N N . ASN A 1 98 ? 6.176 -1.568 -11.915 1.00 49.09 98 ASN A N 1
ATOM 802 C CA . ASN A 1 98 ? 6.986 -1.620 -13.129 1.00 49.09 98 ASN A CA 1
ATOM 803 C C . ASN A 1 98 ? 6.666 -2.855 -13.968 1.00 49.09 98 ASN A C 1
ATOM 805 O O . ASN A 1 98 ? 7.043 -3.969 -13.615 1.00 49.09 98 ASN A O 1
ATOM 809 N N . LYS A 1 99 ? 5.997 -2.635 -15.112 1.00 51.97 99 LYS A N 1
ATOM 810 C CA . LYS A 1 99 ? 5.678 -3.670 -16.116 1.00 51.97 99 LYS A CA 1
ATOM 811 C C . LYS A 1 99 ? 6.920 -4.437 -16.599 1.00 51.97 99 LYS A C 1
ATOM 813 O O . LYS A 1 99 ? 6.778 -5.531 -17.127 1.00 51.97 99 LYS A O 1
ATOM 818 N N . ALA A 1 100 ? 8.118 -3.868 -16.438 1.00 52.53 100 ALA A N 1
ATOM 819 C CA . ALA A 1 100 ? 9.384 -4.459 -16.867 1.00 52.53 100 ALA A CA 1
ATOM 820 C C . ALA A 1 100 ? 10.118 -5.267 -15.777 1.00 52.53 100 ALA A C 1
ATOM 822 O O . ALA A 1 100 ? 11.202 -5.793 -16.036 1.00 52.53 100 ALA A O 1
ATOM 823 N N . GLN A 1 101 ? 9.592 -5.342 -14.551 1.00 48.12 101 GLN A N 1
ATOM 824 C CA . GLN A 1 101 ? 10.210 -6.135 -13.489 1.00 48.12 101 GLN A CA 1
ATOM 825 C C . GLN A 1 101 ? 9.659 -7.567 -13.520 1.00 48.12 101 GLN A C 1
ATOM 827 O O . GLN A 1 101 ? 8.440 -7.730 -13.470 1.00 48.12 101 GLN A O 1
ATOM 832 N N . PRO A 1 102 ? 10.517 -8.602 -13.601 1.00 43.19 102 PRO A N 1
ATOM 833 C CA . PRO A 1 102 ? 10.051 -9.979 -13.551 1.00 43.19 102 PRO A CA 1
ATOM 834 C C . PRO A 1 102 ? 9.337 -10.241 -12.220 1.00 43.19 102 PRO A C 1
ATOM 836 O O . PRO A 1 102 ? 9.810 -9.837 -11.154 1.00 43.19 102 PRO A O 1
ATOM 839 N N . LEU A 1 103 ? 8.178 -10.895 -12.305 1.00 46.06 103 LEU A N 1
ATOM 840 C CA . LEU A 1 103 ? 7.579 -11.593 -11.174 1.00 46.06 103 LEU A CA 1
ATOM 841 C C . LEU A 1 103 ? 8.457 -12.826 -10.947 1.00 46.06 103 LEU A C 1
ATOM 843 O O . LEU A 1 103 ? 8.553 -13.662 -11.845 1.00 46.06 103 LEU A O 1
ATOM 847 N N . ASN A 1 104 ? 9.162 -12.866 -9.818 1.00 40.44 104 ASN A N 1
ATOM 848 C CA . ASN A 1 104 ? 9.858 -14.078 -9.389 1.00 40.44 104 ASN A CA 1
ATOM 849 C C . ASN A 1 104 ? 8.840 -15.103 -8.894 1.00 40.44 104 ASN A C 1
ATOM 851 O O . ASN A 1 104 ? 7.878 -14.670 -8.219 1.00 40.44 104 ASN A O 1
#

Organism: Quillaja saponaria (NCBI:txid32244)

Radius of gyration: 14.62 Å; chains: 1; bounding box: 32×36×35 Å

Secondary structure (DSSP, 8-state):
--SPPEEEEE-TT-------TTEEEEE--S---TTTHHHHHHHHHHHHHHHHHHHHHHSSS----EEEEETT----S--HHHHHH--S-EEEEEP---TTS---